Protein AF-A0A2E0BT59-F1 (afdb_monomer)

Radius of gyration: 22.03 Å; Cα contacts (8 Å, |Δi|>4): 36; chains: 1; bounding box: 60×28×48 Å

Foldseek 3Di:
DDPPPPVVVVVVVVVVQVVCVVVVVHPCDPDVVVLVVLVVVLVVLLVVLVVCVVPDVVSSVVSNVVSVVSVVVSVVD

Mean predicted aligned error: 10.8 Å

pLDDT: mean 83.76, std 11.26, range [48.81, 95.31]

Solvent-accessible surface area (backbone atoms only — not comparable to full-atom values): 4403 Å² total; per-residue (Å²): 133,84,82,78,54,72,66,58,55,54,52,51,52,52,52,53,50,55,49,36,47,72,73,69,63,52,78,86,68,64,60,66,66,60,55,52,54,51,56,50,50,34,52,50,40,38,53,51,14,59,69,30,46,90,80,35,56,70,61,14,51,52,38,38,52,50,25,50,54,55,49,55,56,59,75,74,97

Structure (mmCIF, N/CA/C/O backbone):
data_AF-A0A2E0BT59-F1
#
_entry.id   AF-A0A2E0BT59-F1
#
loop_
_atom_site.group_PDB
_atom_site.id
_atom_site.type_symbol
_atom_site.label_atom_id
_atom_site.label_alt_id
_atom_site.label_comp_id
_atom_site.label_asym_id
_atom_site.label_entity_id
_atom_site.label_seq_id
_atom_site.pdbx_PDB_ins_code
_atom_site.Cartn_x
_atom_site.Cartn_y
_atom_site.Cartn_z
_atom_site.occupancy
_atom_site.B_iso_or_equiv
_atom_site.auth_seq_id
_atom_site.auth_comp_id
_atom_site.auth_asym_id
_atom_site.auth_atom_id
_atom_site.pdbx_PDB_model_num
ATOM 1 N N . MET A 1 1 ? 45.568 -22.042 -16.572 1.00 48.81 1 MET A N 1
ATOM 2 C CA . MET A 1 1 ? 45.040 -21.150 -15.524 1.00 48.81 1 MET A CA 1
ATOM 3 C C . MET A 1 1 ? 44.560 -19.908 -16.244 1.00 48.81 1 MET A C 1
ATOM 5 O O . MET A 1 1 ? 45.384 -19.132 -16.704 1.00 48.81 1 MET A O 1
ATOM 9 N N . GLU A 1 2 ? 43.262 -19.832 -16.516 1.00 66.12 2 GLU A N 1
ATOM 10 C CA . GLU A 1 2 ? 42.666 -18.729 -17.272 1.00 66.12 2 GLU A CA 1
ATOM 11 C C . GLU A 1 2 ? 42.587 -17.520 -16.335 1.00 66.12 2 GLU A C 1
ATOM 13 O O . GLU A 1 2 ? 41.917 -17.566 -15.303 1.00 66.12 2 GLU A O 1
ATOM 18 N N . ILE A 1 3 ? 43.379 -16.485 -16.618 1.00 63.00 3 ILE A N 1
ATOM 19 C CA . ILE A 1 3 ? 43.397 -15.254 -15.828 1.00 63.00 3 ILE A CA 1
ATOM 20 C C . ILE A 1 3 ? 42.127 -14.488 -16.196 1.00 63.00 3 ILE A C 1
ATOM 22 O O . ILE A 1 3 ? 42.102 -13.725 -17.158 1.00 63.00 3 ILE A O 1
ATOM 26 N N . LYS A 1 4 ? 41.044 -14.755 -15.466 1.00 66.69 4 LYS A N 1
ATOM 27 C CA . LYS A 1 4 ? 39.781 -14.037 -15.618 1.00 66.69 4 LYS A CA 1
ATOM 28 C C . LYS A 1 4 ? 39.918 -12.689 -14.914 1.00 66.69 4 LYS A C 1
ATOM 30 O O . LYS A 1 4 ? 39.725 -12.582 -13.703 1.00 66.69 4 LYS A O 1
ATOM 35 N N . ASP A 1 5 ? 40.364 -11.680 -15.654 1.00 81.69 5 ASP A N 1
ATOM 36 C CA . ASP A 1 5 ? 40.538 -10.336 -15.118 1.00 81.69 5 ASP A CA 1
ATOM 37 C C . ASP A 1 5 ? 39.162 -9.714 -14.836 1.00 81.69 5 ASP A C 1
ATOM 39 O O . ASP A 1 5 ? 38.408 -9.339 -15.735 1.00 81.69 5 ASP A O 1
ATOM 43 N N . SER A 1 6 ? 38.826 -9.626 -13.549 1.00 79.06 6 SER A N 1
ATOM 44 C CA . SER A 1 6 ? 37.545 -9.101 -13.066 1.00 79.06 6 SER A CA 1
ATOM 45 C C . SER A 1 6 ? 37.263 -7.653 -13.485 1.00 79.06 6 SER A C 1
ATOM 47 O O . SER A 1 6 ? 36.114 -7.213 -13.420 1.00 79.06 6 SER A O 1
ATOM 49 N N . HIS A 1 7 ? 38.288 -6.896 -13.887 1.00 83.12 7 HIS A N 1
ATOM 50 C CA . HIS A 1 7 ? 38.122 -5.537 -14.384 1.00 83.12 7 HIS A CA 1
ATOM 51 C C . HIS A 1 7 ? 37.644 -5.531 -15.839 1.00 83.12 7 HIS A C 1
ATOM 53 O O . HIS A 1 7 ? 36.711 -4.803 -16.174 1.00 83.12 7 HIS A O 1
ATOM 59 N N . LEU A 1 8 ? 38.232 -6.390 -16.676 1.00 83.38 8 LEU A N 1
ATOM 60 C CA . LEU A 1 8 ? 37.854 -6.554 -18.082 1.00 83.38 8 LEU A CA 1
ATOM 61 C C . LEU A 1 8 ? 36.422 -7.069 -18.225 1.00 83.38 8 LEU A C 1
ATOM 63 O O . LEU A 1 8 ? 35.650 -6.515 -19.001 1.00 83.38 8 LEU A O 1
ATOM 67 N N . GLU A 1 9 ? 36.034 -8.061 -17.424 1.00 82.94 9 GLU A N 1
ATOM 68 C CA . GLU A 1 9 ? 34.664 -8.597 -17.431 1.00 82.94 9 GLU A CA 1
ATOM 69 C C . GLU A 1 9 ? 33.630 -7.490 -17.142 1.00 82.94 9 GLU A C 1
ATOM 71 O O . GLU A 1 9 ? 32.626 -7.367 -17.838 1.00 82.94 9 GLU A O 1
ATOM 76 N N . ARG A 1 10 ? 33.924 -6.588 -16.194 1.00 84.38 10 ARG A N 1
ATOM 77 C CA . ARG A 1 10 ? 33.050 -5.447 -15.860 1.00 84.38 10 ARG A CA 1
ATOM 78 C C . ARG A 1 10 ? 32.961 -4.402 -16.968 1.00 84.38 10 ARG A C 1
ATOM 80 O O . ARG A 1 10 ? 31.942 -3.719 -17.077 1.00 84.38 10 ARG A O 1
ATOM 87 N N . GLU A 1 11 ? 34.026 -4.202 -17.737 1.00 87.75 11 GLU A N 1
ATOM 88 C CA . GLU A 1 11 ? 34.001 -3.300 -18.893 1.00 87.75 11 GLU A CA 1
ATOM 89 C C . GLU A 1 11 ? 33.188 -3.896 -20.041 1.00 87.75 11 GLU A C 1
ATOM 91 O O . GLU A 1 11 ? 32.363 -3.193 -20.631 1.00 87.75 11 GLU A O 1
ATOM 96 N N . VAL A 1 12 ? 33.357 -5.195 -20.298 1.00 85.12 12 VAL A N 1
ATOM 97 C CA . VAL A 1 12 ? 32.570 -5.941 -21.284 1.00 85.12 12 VAL A CA 1
ATOM 98 C C . VAL A 1 12 ? 31.080 -5.904 -20.922 1.00 85.12 12 VAL A C 1
ATOM 100 O O . VAL A 1 12 ? 30.271 -5.557 -21.780 1.00 85.12 12 VAL A O 1
ATOM 103 N N . ASP A 1 13 ? 30.706 -6.120 -19.657 1.00 84.88 13 ASP A N 1
ATOM 104 C CA . ASP A 1 13 ? 29.308 -6.054 -19.198 1.00 84.88 13 ASP A CA 1
ATOM 105 C C . ASP A 1 13 ? 28.676 -4.669 -19.407 1.00 84.88 13 ASP A C 1
ATOM 107 O O . ASP A 1 13 ? 27.540 -4.544 -19.876 1.00 84.88 13 ASP A O 1
ATOM 111 N N . LYS A 1 14 ? 29.421 -3.598 -19.106 1.00 85.12 14 LYS A N 1
ATOM 112 C CA . LYS A 1 14 ? 28.962 -2.218 -19.335 1.00 85.12 14 LYS A CA 1
ATOM 113 C C . LYS A 1 14 ? 28.742 -1.941 -20.821 1.00 85.12 14 LYS A C 1
ATOM 115 O O . LYS A 1 14 ? 27.752 -1.306 -21.181 1.00 85.12 14 LYS A O 1
ATOM 120 N N . LEU A 1 15 ? 29.647 -2.407 -21.682 1.00 84.62 15 LEU A N 1
ATOM 121 C CA . LEU A 1 15 ? 29.534 -2.269 -23.135 1.00 84.62 15 LEU A CA 1
ATOM 122 C C . LEU A 1 15 ? 28.324 -3.033 -23.677 1.00 84.62 15 LEU A C 1
ATOM 124 O O . LEU A 1 15 ? 27.540 -2.460 -24.431 1.00 84.62 15 LEU A O 1
ATOM 128 N N . VAL A 1 16 ? 28.136 -4.287 -23.260 1.00 83.81 16 VAL A N 1
ATOM 129 C CA . VAL A 1 16 ? 26.995 -5.122 -23.664 1.00 83.81 16 VAL A CA 1
ATOM 130 C C . VAL A 1 16 ? 25.675 -4.475 -23.245 1.00 83.81 16 VAL A C 1
ATOM 132 O O . VAL A 1 16 ? 24.765 -4.371 -24.068 1.00 83.81 16 VAL A O 1
ATOM 135 N N . ASN A 1 17 ? 25.582 -3.960 -22.015 1.00 81.25 17 ASN A N 1
ATOM 136 C CA . ASN A 1 17 ? 24.377 -3.280 -21.546 1.00 81.25 17 ASN A CA 1
ATOM 137 C C . ASN A 1 17 ? 24.100 -2.000 -22.353 1.00 81.25 17 ASN A C 1
ATOM 139 O O . ASN A 1 17 ? 22.997 -1.801 -22.851 1.00 81.25 17 ASN A O 1
ATOM 143 N N . ASN A 1 18 ? 25.119 -1.170 -22.593 1.00 82.69 18 ASN A N 1
ATOM 144 C CA . ASN A 1 18 ? 24.974 0.040 -23.408 1.00 82.69 18 ASN A CA 1
ATOM 145 C C . ASN A 1 18 ? 24.546 -0.263 -24.855 1.00 82.69 18 ASN A C 1
ATOM 147 O O . ASN A 1 18 ? 23.776 0.496 -25.446 1.00 82.69 18 ASN A O 1
ATOM 151 N N . LEU A 1 19 ? 25.007 -1.378 -25.429 1.00 82.19 19 LEU A N 1
ATOM 152 C CA . LEU A 1 19 ? 24.581 -1.845 -26.750 1.00 82.19 19 LEU A CA 1
ATOM 153 C C . LEU A 1 19 ? 23.134 -2.357 -26.744 1.00 82.19 19 LEU A C 1
ATOM 155 O O . LEU A 1 19 ? 22.391 -2.076 -27.685 1.00 82.19 19 LEU A O 1
ATOM 159 N N . ALA A 1 20 ? 22.715 -3.061 -25.690 1.00 78.06 20 ALA A N 1
ATOM 160 C CA . ALA A 1 20 ? 21.337 -3.519 -25.526 1.00 78.06 20 ALA A CA 1
ATOM 161 C C . ALA A 1 20 ? 20.353 -2.338 -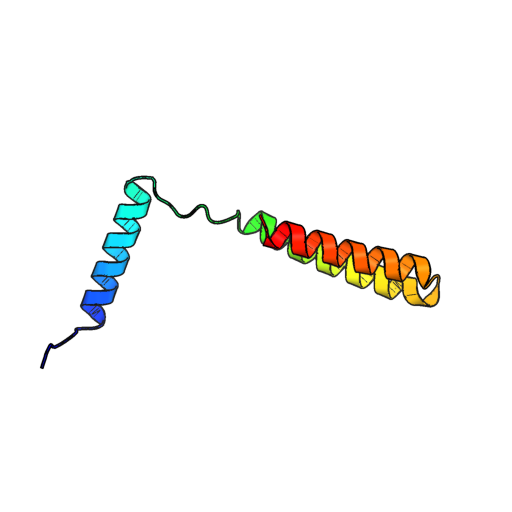25.428 1.00 78.06 20 ALA A C 1
ATOM 163 O O . ALA A 1 20 ? 19.338 -2.333 -26.126 1.00 78.06 20 ALA A O 1
ATOM 164 N N . ILE A 1 21 ? 20.702 -1.294 -24.661 1.00 73.06 21 ILE A N 1
ATOM 165 C CA . ILE A 1 21 ? 19.930 -0.042 -24.587 1.00 73.06 21 ILE A CA 1
ATOM 166 C C . ILE A 1 21 ? 19.883 0.65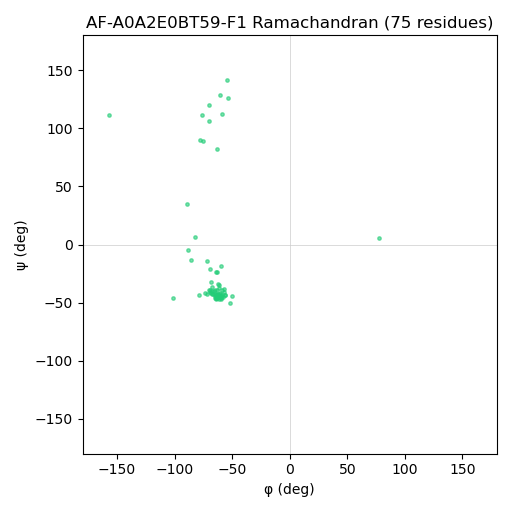9 -25.954 1.00 73.06 21 ILE A C 1
ATOM 168 O O . ILE A 1 21 ? 18.817 1.090 -26.392 1.00 73.06 21 ILE A O 1
ATOM 172 N N . LYS A 1 22 ? 21.017 0.736 -26.667 1.00 77.38 22 LYS A N 1
ATOM 173 C CA . LYS A 1 22 ? 21.105 1.378 -27.992 1.00 77.38 22 LYS A CA 1
ATOM 174 C C . LYS A 1 22 ? 20.240 0.685 -29.053 1.00 77.38 22 LYS A C 1
ATOM 176 O O . LYS A 1 22 ? 19.699 1.363 -29.921 1.00 77.38 22 LYS A O 1
ATOM 181 N N . ASN A 1 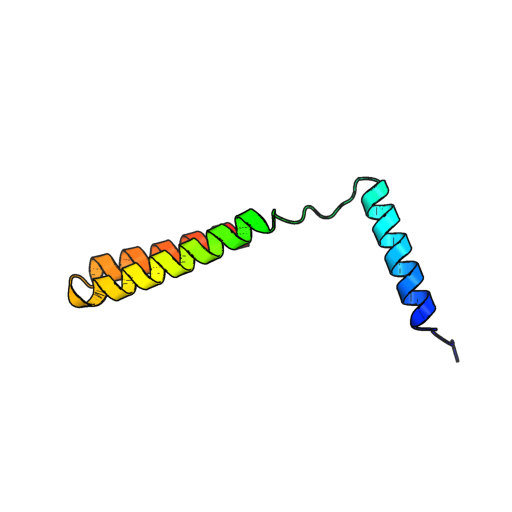23 ? 20.099 -0.639 -28.984 1.00 77.62 23 ASN A N 1
ATOM 182 C CA . ASN A 1 23 ? 19.263 -1.420 -29.902 1.00 77.62 23 ASN A CA 1
ATOM 183 C C . ASN A 1 23 ? 17.770 -1.427 -29.523 1.00 77.62 23 ASN A C 1
ATOM 185 O O . ASN A 1 23 ? 16.995 -2.135 -30.157 1.00 77.62 23 ASN A O 1
ATOM 189 N N . GLY A 1 24 ? 17.352 -0.647 -28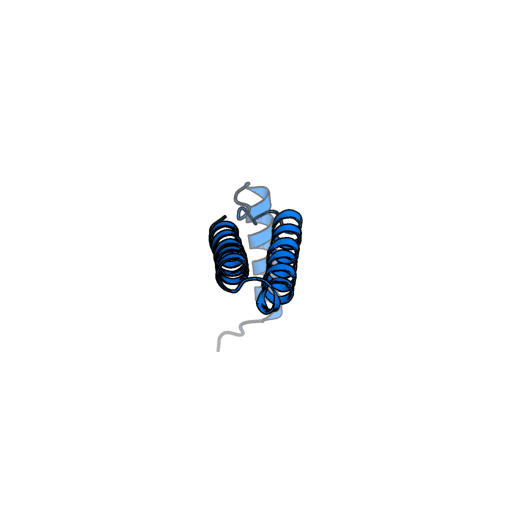.517 1.00 62.06 24 GLY A N 1
ATOM 190 C CA . GLY A 1 24 ? 15.948 -0.548 -28.106 1.00 62.06 24 GLY A CA 1
ATOM 191 C C . GLY A 1 24 ? 15.451 -1.728 -27.269 1.00 62.06 24 GLY A C 1
ATOM 192 O O . GLY A 1 24 ? 14.278 -1.763 -26.912 1.00 62.06 24 GLY A O 1
ATOM 193 N N . ASN A 1 25 ? 16.337 -2.653 -26.890 1.00 61.25 25 ASN A N 1
ATOM 194 C CA . ASN A 1 25 ? 16.025 -3.802 -26.037 1.00 61.25 25 ASN A CA 1
ATOM 195 C C . ASN A 1 25 ? 16.215 -3.453 -24.554 1.00 61.25 25 ASN A C 1
ATOM 197 O O . ASN A 1 25 ? 16.693 -4.278 -23.774 1.00 61.25 25 ASN A O 1
ATOM 201 N N . ALA A 1 26 ? 15.911 -2.210 -24.167 1.00 60.66 26 ALA A N 1
ATOM 202 C CA . ALA A 1 26 ? 15.960 -1.825 -22.769 1.00 60.66 26 ALA A CA 1
ATOM 203 C C . ALA A 1 26 ? 14.964 -2.700 -21.995 1.00 60.66 26 ALA A C 1
ATOM 205 O O . ALA A 1 26 ? 13.805 -2.784 -22.411 1.00 60.66 26 ALA A O 1
ATOM 206 N N . PRO A 1 27 ? 15.381 -3.358 -20.896 1.00 57.25 27 PRO A N 1
ATOM 207 C CA . PRO A 1 27 ? 14.421 -3.980 -20.007 1.00 57.25 27 PRO A CA 1
ATOM 208 C C . PRO A 1 27 ? 13.417 -2.898 -19.619 1.00 57.25 27 PRO A C 1
ATOM 210 O O . PRO A 1 27 ? 13.811 -1.803 -19.209 1.00 57.25 27 PRO A O 1
ATOM 213 N N . SER A 1 28 ? 12.132 -3.176 -19.830 1.00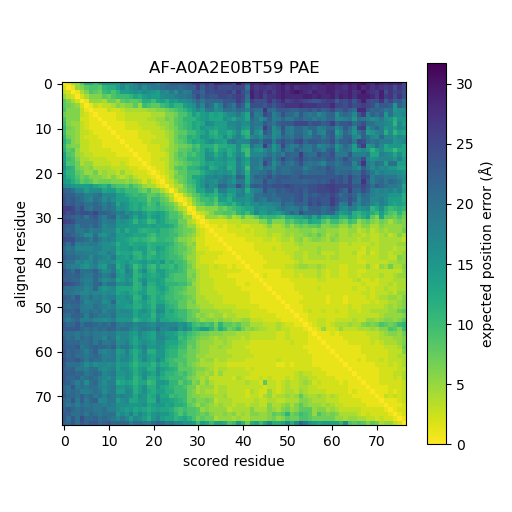 58.38 28 SER A N 1
ATOM 214 C CA . SER A 1 28 ? 11.028 -2.324 -19.409 1.00 58.38 28 SER A CA 1
ATOM 215 C C . SER A 1 28 ? 11.050 -2.257 -17.887 1.00 58.38 28 SER A C 1
ATOM 217 O O . SER A 1 28 ? 10.398 -3.043 -17.207 1.00 58.38 28 SER A O 1
ATOM 219 N N . HIS A 1 29 ? 11.892 -1.380 -17.352 1.00 62.94 29 HIS A N 1
ATOM 220 C CA . HIS A 1 29 ? 11.948 -1.112 -15.933 1.00 62.94 29 HIS A CA 1
ATOM 221 C C . HIS A 1 29 ? 10.662 -0.364 -15.573 1.00 62.94 29 HIS A C 1
ATOM 223 O O . HIS A 1 29 ? 10.420 0.699 -16.157 1.00 62.94 29 HIS A O 1
ATOM 229 N N . PRO A 1 30 ? 9.830 -0.905 -14.665 1.00 63.56 30 PRO A N 1
ATOM 230 C CA . PRO A 1 30 ? 8.658 -0.190 -14.184 1.00 63.56 30 PRO A CA 1
ATOM 231 C C . PRO A 1 30 ? 9.099 1.172 -13.645 1.00 63.56 30 PRO A C 1
ATOM 233 O O . PRO A 1 30 ? 10.188 1.299 -13.076 1.00 63.56 30 PRO A O 1
ATOM 236 N N . ASP A 1 31 ? 8.290 2.205 -13.887 1.00 79.19 31 ASP A N 1
ATOM 237 C CA . ASP A 1 31 ? 8.656 3.578 -13.542 1.00 79.19 31 ASP A CA 1
ATOM 238 C C . ASP A 1 31 ? 8.932 3.668 -12.027 1.00 79.19 31 ASP A C 1
ATOM 240 O O . ASP A 1 31 ? 8.006 3.522 -11.216 1.00 79.19 31 ASP A O 1
ATOM 244 N N . PRO A 1 32 ? 10.191 3.916 -11.615 1.00 78.94 32 PRO A N 1
ATOM 245 C CA . PRO A 1 32 ? 10.583 3.847 -10.213 1.00 78.94 32 PRO A CA 1
ATOM 246 C C . PRO A 1 32 ? 9.854 4.881 -9.350 1.00 78.94 32 PRO A C 1
ATOM 248 O O . PRO A 1 32 ? 9.708 4.681 -8.144 1.00 78.94 32 PRO A O 1
ATOM 251 N N . LYS A 1 33 ? 9.363 5.980 -9.941 1.00 84.38 33 LYS A N 1
ATOM 252 C CA . LYS A 1 33 ? 8.589 6.990 -9.208 1.00 84.38 33 LYS A CA 1
ATOM 253 C C . LYS A 1 33 ? 7.185 6.501 -8.888 1.00 84.38 33 LYS A C 1
ATOM 255 O O . LYS A 1 33 ? 6.705 6.736 -7.780 1.00 84.38 33 LYS A O 1
ATOM 260 N N . LEU A 1 34 ? 6.532 5.829 -9.836 1.00 82.00 34 LEU A N 1
ATOM 261 C CA . LEU A 1 34 ? 5.194 5.280 -9.621 1.00 82.00 34 LEU A CA 1
ATOM 262 C C . LEU A 1 34 ? 5.231 4.184 -8.556 1.00 82.00 34 LEU A C 1
ATOM 264 O O . LEU A 1 34 ? 4.447 4.243 -7.610 1.00 82.00 34 LEU A O 1
ATOM 268 N N . HIS A 1 35 ? 6.202 3.275 -8.647 1.00 83.75 35 HIS A N 1
ATOM 269 C CA 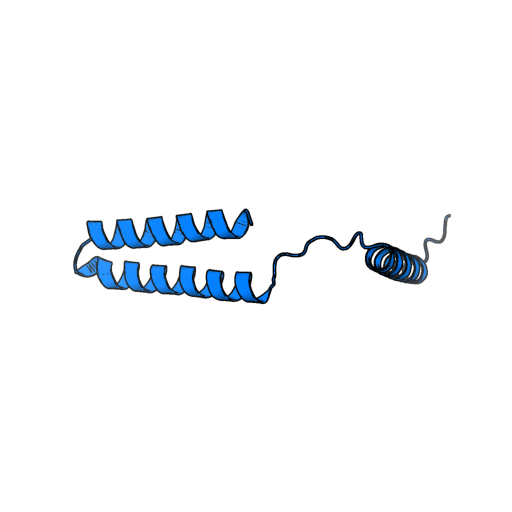. HIS A 1 35 ? 6.410 2.221 -7.652 1.00 83.75 35 HIS A CA 1
ATOM 270 C C . HIS A 1 35 ? 6.636 2.804 -6.243 1.00 83.75 35 HIS A C 1
ATOM 272 O O . HIS A 1 35 ? 5.999 2.434 -5.256 1.00 83.75 35 HIS A O 1
ATOM 278 N N . GLN A 1 36 ? 7.476 3.838 -6.137 1.00 86.81 36 GLN A N 1
ATOM 279 C CA . GLN A 1 36 ? 7.720 4.495 -4.855 1.00 86.81 36 GLN A CA 1
ATOM 280 C C . GLN A 1 36 ? 6.450 5.132 -4.263 1.00 86.81 36 GLN A C 1
ATOM 282 O O . GLN A 1 36 ? 6.178 4.971 -3.071 1.00 86.81 36 GLN A O 1
ATOM 287 N N . ILE A 1 37 ? 5.655 5.834 -5.075 1.00 89.69 37 ILE A N 1
ATOM 288 C CA . ILE A 1 37 ? 4.411 6.475 -4.624 1.00 89.69 37 ILE A CA 1
ATOM 289 C C . ILE A 1 37 ? 3.397 5.427 -4.146 1.00 89.69 37 ILE A C 1
ATOM 291 O O . ILE A 1 37 ? 2.785 5.605 -3.091 1.00 89.69 37 ILE A O 1
ATOM 295 N N . ILE A 1 38 ? 3.240 4.322 -4.876 1.00 87.56 38 ILE A N 1
ATOM 296 C CA . ILE A 1 38 ? 2.279 3.267 -4.526 1.00 87.56 38 ILE A CA 1
ATOM 297 C C . ILE A 1 38 ? 2.696 2.562 -3.230 1.00 87.56 38 ILE A C 1
ATOM 299 O O . ILE A 1 38 ? 1.864 2.349 -2.343 1.00 87.56 38 ILE A O 1
ATOM 303 N N . SER A 1 39 ? 3.992 2.307 -3.055 1.00 87.62 39 SER A N 1
ATOM 304 C CA . SER A 1 39 ? 4.550 1.774 -1.810 1.00 87.62 39 SER A CA 1
ATOM 305 C C . SER A 1 39 ? 4.271 2.677 -0.595 1.00 87.62 39 SER A C 1
ATOM 307 O O . SER A 1 39 ? 3.919 2.188 0.485 1.00 87.62 39 SER A O 1
ATOM 309 N N . PHE A 1 40 ? 4.337 4.003 -0.760 1.00 90.75 40 PHE A N 1
ATOM 310 C CA . PHE A 1 40 ? 3.950 4.949 0.294 1.00 90.75 40 PHE A CA 1
ATOM 311 C C . PHE A 1 40 ? 2.449 4.910 0.602 1.00 90.75 40 PHE A C 1
ATOM 313 O O . PHE A 1 40 ? 2.067 4.904 1.775 1.00 90.75 40 PHE A O 1
ATOM 320 N N . ILE A 1 41 ? 1.597 4.844 -0.424 1.00 90.50 41 ILE A N 1
ATOM 321 C CA . ILE A 1 41 ? 0.138 4.766 -0.257 1.00 90.50 41 ILE A CA 1
ATOM 322 C C . ILE A 1 41 ? -0.257 3.486 0.491 1.00 90.50 41 ILE A C 1
ATOM 324 O O . ILE A 1 41 ? -1.028 3.555 1.448 1.00 90.50 41 ILE A O 1
ATOM 328 N N . LYS A 1 42 ? 0.317 2.335 0.120 1.00 89.94 42 LYS A N 1
ATOM 329 C CA . LYS A 1 42 ? 0.128 1.035 0.792 1.00 89.94 42 LYS A CA 1
ATOM 330 C C . LYS A 1 42 ? 0.382 1.148 2.297 1.00 89.94 42 LYS A C 1
ATOM 332 O O . LYS A 1 42 ? -0.478 0.796 3.110 1.00 89.94 42 LYS A O 1
ATOM 337 N N . SER A 1 43 ? 1.523 1.734 2.660 1.00 93.31 43 SER A N 1
ATOM 338 C CA . SER A 1 43 ? 1.894 1.999 4.053 1.00 93.31 43 SER A CA 1
ATOM 339 C C . SER A 1 43 ? 0.915 2.955 4.752 1.00 93.31 43 SER A C 1
ATOM 341 O O . SER A 1 43 ? 0.457 2.673 5.859 1.00 93.31 43 SER A O 1
ATOM 343 N N . GLY A 1 44 ? 0.509 4.043 4.090 1.00 93.38 44 GLY A N 1
ATOM 344 C CA . GLY A 1 44 ? -0.457 5.005 4.630 1.00 93.38 44 GLY A CA 1
ATOM 345 C C . GLY A 1 44 ? -1.819 4.380 4.946 1.00 93.38 44 GLY A C 1
ATOM 346 O O . GLY A 1 44 ? -2.341 4.562 6.046 1.00 93.38 44 GLY A O 1
ATOM 347 N N . ILE A 1 45 ? -2.365 3.574 4.029 1.00 94.12 45 ILE A N 1
ATOM 348 C CA . ILE A 1 45 ? -3.629 2.848 4.244 1.00 94.12 45 ILE A CA 1
ATOM 349 C C . ILE A 1 45 ? -3.500 1.877 5.421 1.00 94.12 45 ILE A C 1
ATOM 351 O O . ILE A 1 45 ? -4.429 1.751 6.217 1.00 94.12 45 ILE A O 1
ATOM 355 N N . ARG A 1 46 ? -2.340 1.230 5.585 1.00 93.56 46 ARG A N 1
ATOM 356 C CA . ARG A 1 46 ? -2.088 0.309 6.699 1.00 93.56 46 ARG A CA 1
ATOM 357 C C . ARG A 1 46 ? -2.120 1.028 8.051 1.00 93.56 46 ARG A C 1
ATOM 359 O O . ARG A 1 46 ? -2.759 0.550 8.986 1.00 93.56 46 ARG A O 1
ATOM 366 N N . ILE A 1 47 ? -1.503 2.207 8.136 1.00 95.25 47 ILE A N 1
ATOM 367 C CA . ILE A 1 47 ? -1.539 3.055 9.337 1.00 95.25 47 ILE A CA 1
ATOM 368 C C . ILE A 1 47 ? -2.979 3.489 9.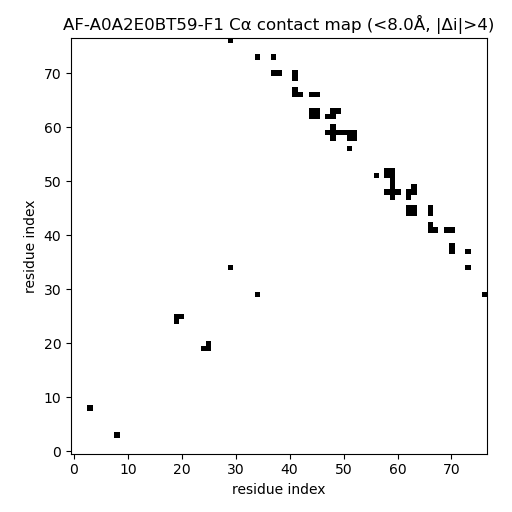649 1.00 95.25 47 ILE A C 1
ATOM 370 O O . ILE A 1 47 ? -3.404 3.409 10.800 1.00 95.25 47 ILE A O 1
ATOM 374 N N . ILE A 1 48 ? -3.753 3.883 8.632 1.00 94.69 48 ILE A N 1
ATOM 375 C CA . ILE A 1 48 ? -5.169 4.244 8.799 1.00 94.69 48 ILE A CA 1
ATOM 376 C C . ILE A 1 48 ? -5.983 3.036 9.279 1.00 94.69 48 ILE A C 1
ATOM 378 O O . ILE A 1 48 ? -6.739 3.156 10.238 1.00 94.69 48 ILE A O 1
ATOM 382 N N . GLY A 1 49 ? -5.796 1.857 8.682 1.00 94.50 49 GLY A N 1
ATOM 383 C CA . GLY A 1 49 ? -6.455 0.623 9.115 1.00 94.50 49 GLY A CA 1
ATOM 384 C C . GLY A 1 49 ? -6.187 0.307 10.589 1.00 94.50 49 GLY A C 1
ATOM 385 O O . GLY A 1 49 ? -7.121 0.015 11.333 1.00 94.50 49 GLY A O 1
ATOM 386 N N . TYR A 1 50 ? -4.942 0.461 11.049 1.00 94.75 50 TYR A N 1
ATOM 387 C CA . TYR A 1 50 ? -4.601 0.287 12.464 1.00 94.75 50 TYR A CA 1
ATOM 388 C C . TYR A 1 50 ? -5.204 1.360 13.373 1.00 94.75 50 TYR A C 1
ATOM 390 O O . TYR A 1 50 ? -5.663 1.034 14.466 1.00 94.75 50 TYR A O 1
ATOM 398 N N . ALA A 1 51 ? -5.283 2.612 12.920 1.00 94.31 51 ALA A N 1
ATOM 399 C CA . ALA A 1 51 ? -5.973 3.670 13.655 1.00 94.31 51 ALA A CA 1
ATOM 400 C C . ALA A 1 51 ? -7.485 3.407 13.797 1.00 94.31 51 ALA A C 1
ATOM 402 O O . ALA A 1 51 ? -8.104 3.902 14.737 1.00 94.31 51 ALA A O 1
ATOM 403 N N . PHE A 1 52 ? -8.075 2.602 12.904 1.00 94.69 52 PHE A N 1
ATOM 404 C CA . PHE A 1 52 ? -9.484 2.200 12.948 1.00 94.69 52 PHE A CA 1
ATOM 405 C C . PHE A 1 52 ? -9.774 0.967 13.821 1.00 94.69 52 PHE A C 1
ATOM 407 O O . PHE A 1 52 ? -10.937 0.749 14.169 1.00 94.69 52 PHE A O 1
ATOM 414 N N . LEU A 1 53 ? -8.756 0.201 14.240 1.00 93.25 53 LEU A N 1
ATOM 415 C CA . LEU A 1 53 ? -8.916 -0.948 15.145 1.00 93.25 53 LEU A CA 1
ATOM 416 C C . LEU A 1 53 ? -9.726 -0.655 16.424 1.00 93.25 53 LEU A C 1
ATOM 418 O O . LEU A 1 53 ? -10.582 -1.478 16.750 1.00 93.25 53 LEU A O 1
ATOM 422 N N . PRO A 1 54 ? -9.527 0.470 17.147 1.00 93.12 54 PRO A N 1
ATOM 423 C CA . PRO A 1 54 ? -10.308 0.757 18.353 1.00 93.12 54 PRO A CA 1
ATOM 424 C C . PRO A 1 54 ? -11.772 1.134 18.076 1.00 93.12 54 PRO A C 1
ATOM 426 O O . PRO A 1 54 ? -12.571 1.139 19.008 1.00 93.12 54 PRO A O 1
ATOM 429 N N . PHE A 1 55 ? -12.140 1.447 16.828 1.00 93.81 55 PHE A N 1
ATOM 430 C CA . PHE A 1 55 ? -13.496 1.875 16.465 1.00 93.81 55 PHE A CA 1
ATOM 431 C C . PHE A 1 55 ? -14.313 0.750 15.824 1.00 93.81 55 PHE A C 1
ATOM 433 O O . PHE A 1 55 ? -15.475 0.552 16.168 1.00 93.81 55 PHE A O 1
ATOM 440 N N . SER A 1 56 ? -13.724 0.023 14.870 1.00 93.19 56 SER A N 1
ATOM 441 C CA . SER A 1 56 ? -14.398 -1.052 14.141 1.00 93.19 56 SER A CA 1
ATOM 442 C C . SER A 1 56 ? -13.380 -2.028 13.566 1.00 93.19 56 SER A C 1
ATOM 444 O O . SER A 1 56 ? -12.672 -1.721 12.604 1.00 93.19 56 SER A O 1
ATOM 446 N N . LEU A 1 57 ? -13.365 -3.242 14.120 1.00 93.62 57 LEU A N 1
ATOM 447 C CA . LEU A 1 57 ? -12.514 -4.329 13.635 1.00 93.62 57 LEU A CA 1
ATOM 448 C C . LEU A 1 57 ? -12.829 -4.684 12.179 1.00 93.62 57 LEU A C 1
ATOM 450 O O . LEU A 1 57 ? -11.912 -4.837 11.385 1.00 93.62 57 LEU A O 1
ATOM 454 N N . VAL A 1 58 ? -14.111 -4.741 11.803 1.00 94.94 58 VAL A N 1
ATOM 455 C CA . VAL A 1 58 ? -14.521 -5.079 10.429 1.00 94.94 58 VAL A CA 1
ATOM 456 C C . VAL A 1 58 ? -13.983 -4.048 9.438 1.00 94.94 58 VAL A C 1
ATOM 458 O O . VAL A 1 58 ? -13.389 -4.409 8.424 1.00 94.94 58 VAL A O 1
ATOM 461 N N . THR A 1 59 ? -14.138 -2.760 9.750 1.00 92.94 59 THR A N 1
ATOM 462 C CA . THR A 1 59 ? -13.655 -1.671 8.892 1.00 92.94 59 THR A CA 1
ATOM 463 C C . THR A 1 59 ? -12.130 -1.684 8.793 1.00 92.94 59 THR A C 1
ATOM 465 O O . THR A 1 59 ? -11.591 -1.580 7.692 1.00 92.94 59 THR A O 1
ATOM 468 N N . ALA A 1 60 ? -11.437 -1.871 9.919 1.00 95.31 60 ALA A N 1
ATOM 469 C CA . ALA A 1 60 ? -9.983 -1.977 9.962 1.00 95.31 60 ALA A CA 1
ATOM 470 C C . ALA A 1 60 ? -9.470 -3.155 9.120 1.00 95.31 60 ALA A C 1
ATOM 472 O O . ALA A 1 60 ? -8.570 -2.980 8.302 1.00 95.31 60 ALA A O 1
ATOM 473 N N . THR A 1 61 ? -10.069 -4.340 9.259 1.00 95.31 61 THR A N 1
ATOM 474 C CA . THR A 1 61 ? -9.679 -5.532 8.498 1.00 95.31 61 THR A CA 1
ATOM 475 C C . THR A 1 61 ? -9.877 -5.341 6.997 1.00 95.31 61 THR A C 1
ATOM 477 O O . THR A 1 61 ? -8.982 -5.682 6.229 1.00 95.31 61 THR A O 1
ATOM 480 N N . VAL A 1 62 ? -10.994 -4.747 6.563 1.00 94.81 62 VAL A N 1
ATOM 481 C CA . VAL A 1 62 ? -11.224 -4.456 5.137 1.00 94.81 62 VAL A CA 1
ATOM 482 C C . VAL A 1 62 ? -10.166 -3.487 4.595 1.00 94.81 62 VAL A C 1
ATOM 484 O O . VAL A 1 62 ? -9.584 -3.752 3.547 1.00 94.81 62 VAL A O 1
ATOM 487 N N . LEU A 1 63 ? -9.855 -2.408 5.322 1.00 93.50 63 LEU A N 1
ATOM 488 C CA . LEU A 1 63 ? -8.802 -1.448 4.953 1.00 93.50 63 LEU A CA 1
ATOM 489 C C . LEU A 1 63 ? -7.419 -2.105 4.832 1.00 93.50 63 LEU A C 1
ATOM 491 O O . LEU A 1 63 ? -6.686 -1.837 3.880 1.00 93.50 63 LEU A O 1
ATOM 495 N N . LEU A 1 64 ? -7.071 -2.979 5.777 1.00 94.38 64 LEU A N 1
ATOM 496 C CA . LEU A 1 64 ? -5.788 -3.680 5.791 1.00 94.38 64 LEU A CA 1
ATOM 497 C C . LEU A 1 64 ? -5.668 -4.684 4.637 1.00 94.38 64 LEU A C 1
ATOM 499 O O . LEU A 1 64 ? -4.632 -4.728 3.981 1.00 94.38 64 LEU A O 1
ATOM 503 N N . ILE A 1 65 ? -6.730 -5.438 4.339 1.00 94.56 65 ILE A N 1
ATOM 504 C CA . ILE A 1 65 ? -6.750 -6.379 3.207 1.00 94.56 65 ILE A CA 1
ATOM 505 C C . ILE A 1 65 ? -6.643 -5.629 1.875 1.00 94.56 65 ILE A C 1
ATOM 507 O O . ILE A 1 65 ? -5.885 -6.040 0.999 1.00 94.56 65 ILE A O 1
ATOM 511 N N . LEU A 1 66 ? -7.359 -4.510 1.720 1.00 92.56 66 LEU A N 1
ATOM 512 C CA . LEU A 1 66 ? -7.283 -3.692 0.507 1.00 92.56 66 LEU A CA 1
ATOM 513 C C . LEU A 1 66 ? -5.880 -3.110 0.287 1.00 92.56 66 LEU A C 1
ATOM 515 O O . LEU A 1 66 ? -5.407 -3.105 -0.847 1.00 92.56 66 LEU A O 1
ATOM 519 N N . SER A 1 67 ? -5.199 -2.671 1.354 1.00 92.94 67 SER A N 1
ATOM 520 C CA . SER A 1 67 ? -3.792 -2.244 1.285 1.00 92.94 67 SER A CA 1
ATOM 521 C C . SER A 1 67 ? -2.897 -3.350 0.709 1.00 92.94 67 SER A C 1
ATOM 523 O O . SER A 1 67 ? -2.094 -3.087 -0.186 1.00 92.94 67 SER A O 1
ATOM 525 N N . GLU A 1 68 ? -3.088 -4.598 1.139 1.00 92.00 68 GLU A N 1
ATOM 526 C CA . GLU A 1 68 ? -2.280 -5.723 0.660 1.00 92.00 68 GLU A CA 1
ATOM 527 C C . GLU A 1 68 ? -2.565 -6.076 -0.802 1.00 92.00 68 GLU A C 1
ATOM 529 O O . GLU A 1 68 ? -1.634 -6.291 -1.575 1.00 92.00 68 GLU A O 1
ATOM 534 N N . ILE A 1 69 ? -3.839 -6.060 -1.211 1.00 91.75 69 ILE A N 1
ATOM 535 C CA . ILE A 1 69 ? -4.238 -6.315 -2.604 1.00 91.75 69 ILE A CA 1
ATOM 536 C C . ILE A 1 69 ? -3.611 -5.281 -3.546 1.00 91.75 69 ILE A C 1
ATOM 538 O O . ILE A 1 69 ? -3.061 -5.658 -4.579 1.00 91.75 69 ILE A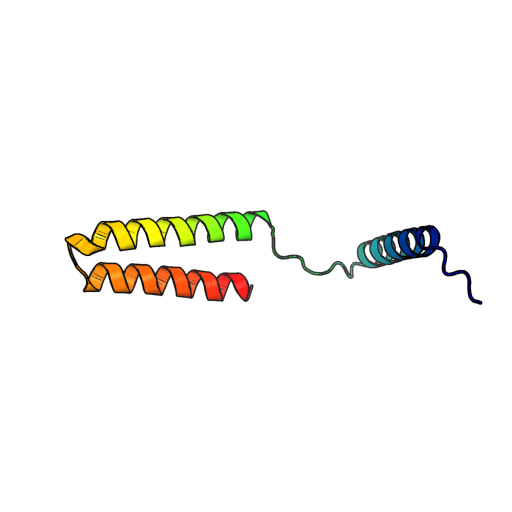 O 1
ATOM 542 N N . ILE A 1 70 ? -3.643 -3.992 -3.180 1.00 89.00 70 ILE A N 1
ATOM 543 C CA . ILE A 1 70 ? -2.973 -2.926 -3.946 1.00 89.00 70 ILE A CA 1
ATOM 544 C C . ILE A 1 70 ? -1.481 -3.235 -4.085 1.00 89.00 70 ILE A C 1
ATOM 546 O O . ILE A 1 70 ? -0.898 -3.011 -5.144 1.00 89.00 70 ILE A O 1
ATOM 550 N N . GLY A 1 71 ? -0.867 -3.778 -3.034 1.00 87.00 71 GLY A N 1
ATOM 551 C CA . GLY A 1 71 ? 0.539 -4.126 -3.063 1.00 87.00 71 GLY A CA 1
ATOM 552 C C . GLY A 1 71 ? 0.911 -5.287 -3.960 1.00 87.00 71 GLY A C 1
ATOM 553 O O . GLY A 1 71 ? 1.932 -5.191 -4.628 1.00 87.00 71 GLY A O 1
ATOM 554 N N . ILE A 1 72 ? 0.081 -6.325 -4.012 1.00 87.50 72 ILE A N 1
ATOM 555 C CA . ILE A 1 72 ? 0.291 -7.456 -4.918 1.00 87.50 72 ILE A CA 1
ATOM 556 C C . ILE A 1 72 ? 0.113 -7.003 -6.372 1.00 87.50 72 ILE A C 1
ATOM 558 O O . ILE A 1 72 ? 0.906 -7.373 -7.227 1.00 87.50 72 ILE A O 1
ATOM 562 N N . VAL A 1 73 ? -0.901 -6.181 -6.668 1.00 86.12 73 VAL A N 1
ATOM 563 C CA . VAL A 1 73 ? -1.149 -5.693 -8.039 1.00 86.12 73 VAL A CA 1
ATOM 564 C C . VAL A 1 73 ? -0.013 -4.801 -8.542 1.00 86.12 73 VAL A C 1
ATOM 566 O O . VAL A 1 73 ? 0.361 -4.904 -9.704 1.00 86.12 73 VAL A O 1
ATOM 569 N N . GLU A 1 74 ? 0.544 -3.947 -7.685 1.00 83.31 74 GLU A N 1
ATOM 570 C CA . GLU A 1 74 ? 1.706 -3.117 -8.020 1.00 83.31 74 GLU A CA 1
ATOM 571 C C . GLU A 1 74 ? 2.970 -3.945 -8.265 1.00 83.31 74 GLU A C 1
ATOM 573 O O . GLU A 1 74 ? 3.726 -3.642 -9.177 1.00 83.31 74 GLU A O 1
ATOM 578 N N . GLU A 1 75 ? 3.202 -4.987 -7.471 1.00 78.75 75 GLU A N 1
ATOM 579 C CA . GLU A 1 75 ? 4.369 -5.860 -7.631 1.00 78.75 75 GLU A CA 1
ATOM 580 C C . GLU A 1 75 ? 4.292 -6.722 -8.906 1.00 78.75 75 GLU A C 1
ATOM 582 O O . GLU A 1 75 ? 5.312 -7.189 -9.408 1.00 78.75 75 GLU A O 1
ATOM 587 N N . LEU A 1 7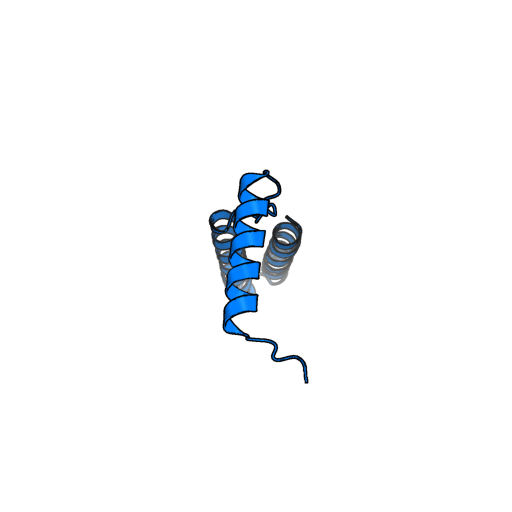6 ? 3.083 -6.915 -9.447 1.00 79.00 76 LEU A N 1
ATOM 588 C CA . LEU A 1 76 ? 2.825 -7.625 -10.703 1.00 79.00 76 LEU A CA 1
ATOM 589 C C . LEU A 1 76 ? 2.873 -6.725 -11.957 1.00 79.00 76 LEU A C 1
ATOM 591 O O . LEU A 1 76 ? 2.725 -7.254 -13.062 1.00 79.00 76 LEU A O 1
ATOM 595 N N . VAL A 1 77 ? 3.035 -5.403 -11.800 1.00 64.38 77 VAL A N 1
ATOM 596 C CA . VAL A 1 77 ? 3.107 -4.393 -12.880 1.00 64.38 77 VAL A CA 1
ATOM 597 C C . VAL A 1 77 ? 4.550 -3.992 -13.173 1.00 64.38 77 VAL A C 1
ATOM 599 O O . VAL A 1 77 ? 4.862 -3.846 -14.376 1.00 64.38 77 VAL A O 1
#

Secondary structure (DSSP, 8-state):
-----HHHHHHHHHHHHHHHHHTT-------HHHHHHHHHHHHHHHHHHHHHTTT-HHHHHHHHHHHHHHHHHHHT-

Sequence (77 aa):
MEIKDSHLEREVDKLVNNLAIKNGNAPSHPDPKLHQIISFIKSGIRIIGYAFLPFSLVTATVLLILSEIIGIVEELV